Protein AF-A0AAD3S2P9-F1 (afdb_monomer)

Sequence (115 aa):
MLPHPHQFTKHPAAMAISHRSLMASILLSLLLLQLVGADETASGYGTRTATGEKIDCGAACIARCRLASRQNMCLRACGTCCARCNCVPPGTSGNEDVCPCYNTMTTHGGRHKCP

Nearest PDB structures (foldseek):
  5e5y-assembly3_C  TM=1.004E+00  e=5.698E-06  Solanum tuberosum
  8x0r-assembly1_A  TM=8.278E-01  e=7.049E-05  Cryptomeria japonica
  8x67-assembly1_A  TM=7.874E-01  e=1.610E-03  Prunus persica
  5e5y-assembly4_D  TM=3.269E-01  e=2.808E-05  Solanum tuberosum

Solvent-accessible surface area (backbone atoms only — not comparable to full-atom values): 7328 Å² total; per-residue (Å²): 144,79,86,81,82,83,85,77,82,82,76,82,81,77,76,82,74,48,72,69,55,51,49,52,51,51,53,54,53,50,54,55,54,58,71,70,62,82,70,88,80,91,78,77,83,65,83,70,70,96,61,95,72,82,64,64,46,66,66,50,28,51,55,28,31,69,81,45,93,53,45,72,61,36,38,53,33,31,40,56,36,18,74,75,48,64,42,74,43,65,60,63,63,70,56,36,78,82,25,58,63,37,55,70,35,55,41,99,85,70,43,77,47,50,113

pLDDT: mean 80.42, std 20.38, range [41.59, 98.62]

Organism: Nepenthes gracilis (NCBI:txid150966)

Foldseek 3Di:
DDDDDDDDDDDPPPPPCDPVNVVVVVVVVVVVVVVVPPDDDDPCPPPDDDDPDADDLQVLQCQQCVPPPCSVQQSVLSSVQCVVQSDHAHHNDDRCV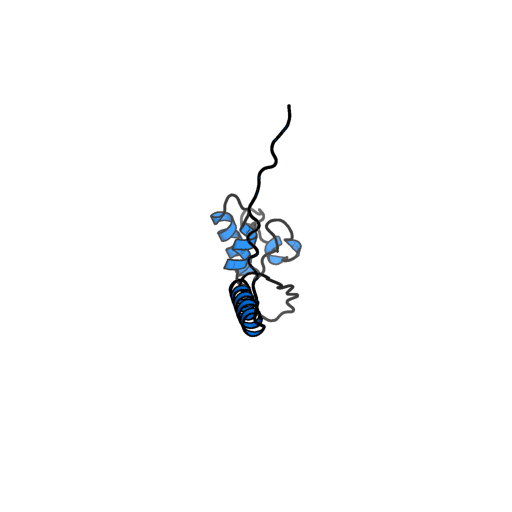VRVSQQCDDDPVRHRRHD

Secondary structure (DSSP, 8-state):
--PPPP------------HHHHHHHHHHHHHHHHHT--S----------S--PPP-HHHHHHHHTTT-TTHHHHHHHHHHHHHHHS---SSSS--GGGSHHHHH-B-TTSSB---

InterPro domains:
  IPR003854 Gibberellin regulated protein [PF02704] (56-115)

Structure (mmCIF, N/CA/C/O backbone):
data_AF-A0AAD3S2P9-F1
#
_entry.id   AF-A0AAD3S2P9-F1
#
loop_
_atom_site.group_PDB
_atom_site.id
_atom_site.type_symbol
_atom_site.label_atom_id
_atom_site.label_alt_id
_atom_site.label_comp_id
_atom_site.label_asym_id
_atom_site.label_entity_id
_atom_site.label_seq_id
_atom_site.pdbx_PDB_ins_code
_atom_site.Cartn_x
_atom_site.Cartn_y
_atom_site.Cartn_z
_atom_site.occupancy
_atom_site.B_iso_or_equiv
_atom_site.auth_seq_id
_atom_site.auth_comp_id
_atom_site.auth_asym_id
_atom_site.auth_atom_id
_atom_site.pdbx_PDB_model_num
ATOM 1 N N . MET A 1 1 ? 25.224 33.748 -58.291 1.00 44.84 1 MET A N 1
ATOM 2 C CA . MET A 1 1 ? 24.813 32.558 -57.519 1.00 44.84 1 MET A CA 1
ATOM 3 C C . MET A 1 1 ? 25.782 31.429 -57.832 1.00 44.84 1 MET A C 1
ATOM 5 O O . MET A 1 1 ? 25.582 30.717 -58.800 1.00 44.84 1 MET A O 1
ATOM 9 N N . LEU A 1 2 ? 26.857 31.322 -57.054 1.00 41.59 2 LEU A N 1
ATOM 10 C CA . LEU A 1 2 ? 27.739 30.156 -56.987 1.00 41.59 2 LEU A CA 1
ATOM 11 C C . LEU A 1 2 ? 28.027 29.976 -55.487 1.00 41.59 2 LEU A C 1
ATOM 13 O O . LEU A 1 2 ? 28.621 30.883 -54.902 1.00 41.59 2 LEU A O 1
ATOM 17 N N . PRO A 1 3 ? 27.552 28.914 -54.822 1.00 54.66 3 PRO A N 1
ATOM 18 C CA . PRO A 1 3 ? 27.907 28.681 -53.430 1.00 54.66 3 PRO A CA 1
ATOM 19 C C . PRO A 1 3 ? 29.271 27.981 -53.318 1.00 54.66 3 PRO A C 1
ATOM 21 O O . PRO A 1 3 ? 29.534 26.974 -53.972 1.00 54.66 3 PRO A O 1
ATOM 24 N N . HIS A 1 4 ? 30.127 28.544 -52.464 1.00 51.66 4 HIS A N 1
ATOM 25 C CA . HIS A 1 4 ? 31.379 27.973 -51.963 1.00 51.66 4 HIS A CA 1
ATOM 26 C C . HIS A 1 4 ? 31.138 26.644 -51.217 1.00 51.66 4 HIS A C 1
ATOM 28 O O . HIS A 1 4 ? 30.229 26.587 -50.386 1.00 51.66 4 HIS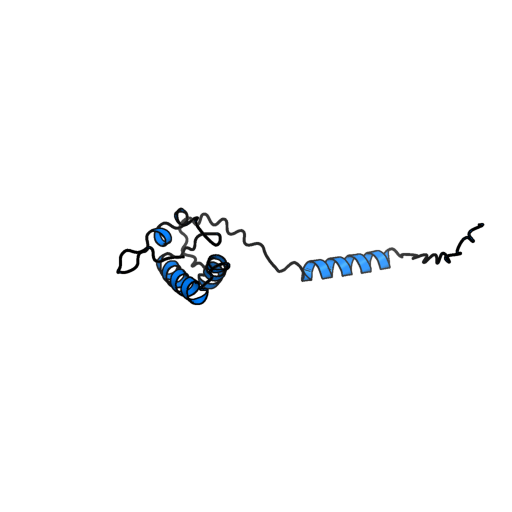 A O 1
ATOM 34 N N . PRO A 1 5 ? 31.982 25.610 -51.384 1.00 52.44 5 PRO A N 1
ATOM 35 C CA . PRO A 1 5 ? 32.018 24.491 -50.452 1.00 52.44 5 PRO A CA 1
ATOM 36 C C . PRO A 1 5 ? 32.850 24.853 -49.210 1.00 52.44 5 PRO A C 1
ATOM 38 O O . PRO A 1 5 ? 34.036 25.178 -49.295 1.00 52.44 5 PRO A O 1
ATOM 41 N N . HIS A 1 6 ? 32.210 24.781 -48.042 1.00 45.31 6 HIS A N 1
ATOM 42 C CA . HIS A 1 6 ? 32.862 24.782 -46.735 1.00 45.31 6 HIS A CA 1
ATOM 43 C C . HIS A 1 6 ? 33.779 23.558 -46.602 1.00 45.31 6 HIS A C 1
ATOM 45 O O . HIS A 1 6 ? 33.331 22.417 -46.702 1.00 45.31 6 HIS A O 1
ATOM 51 N N . GLN A 1 7 ? 35.058 23.800 -46.317 1.00 48.41 7 GLN A N 1
ATOM 52 C CA . GLN A 1 7 ? 35.983 22.777 -45.843 1.00 48.41 7 GLN A CA 1
ATOM 53 C C . GLN A 1 7 ? 35.746 22.535 -44.347 1.00 48.41 7 GLN A C 1
ATOM 55 O O . GLN A 1 7 ? 36.142 23.350 -43.518 1.00 48.41 7 GLN A O 1
ATOM 60 N N . PHE A 1 8 ? 35.115 21.412 -44.000 1.00 50.56 8 PHE A N 1
ATOM 61 C CA . PHE A 1 8 ? 35.195 20.849 -42.653 1.00 50.56 8 PHE A CA 1
ATOM 62 C C . PHE A 1 8 ? 36.377 19.883 -42.604 1.00 50.56 8 PHE A C 1
ATOM 64 O O . PHE A 1 8 ? 36.435 18.883 -43.321 1.00 50.56 8 PHE A O 1
ATOM 71 N N . THR A 1 9 ? 37.344 20.219 -41.761 1.00 49.97 9 THR A N 1
ATOM 72 C CA . THR A 1 9 ? 38.528 19.426 -41.461 1.00 49.97 9 THR A CA 1
ATOM 73 C C . THR A 1 9 ? 38.124 18.054 -40.911 1.00 49.97 9 THR A C 1
ATOM 75 O O . THR A 1 9 ? 37.595 17.922 -39.808 1.00 49.97 9 THR A O 1
ATOM 78 N N . LYS A 1 10 ? 38.399 16.999 -41.688 1.00 46.09 10 LYS A N 1
ATOM 79 C CA . LYS A 1 10 ? 38.480 15.623 -41.187 1.00 46.09 10 LYS A CA 1
ATOM 80 C C . LYS A 1 10 ? 39.608 15.564 -40.156 1.00 46.09 10 LYS A C 1
ATOM 82 O O . LYS A 1 10 ? 40.773 15.626 -40.531 1.00 46.09 10 LYS A O 1
ATOM 87 N N . HIS A 1 11 ? 39.268 15.402 -38.883 1.00 42.41 11 HIS A N 1
ATOM 88 C CA . HIS A 1 11 ? 40.191 14.832 -37.906 1.00 42.41 11 HIS A CA 1
ATOM 89 C C . HIS A 1 11 ? 40.002 13.311 -37.921 1.00 42.41 11 HIS A C 1
ATO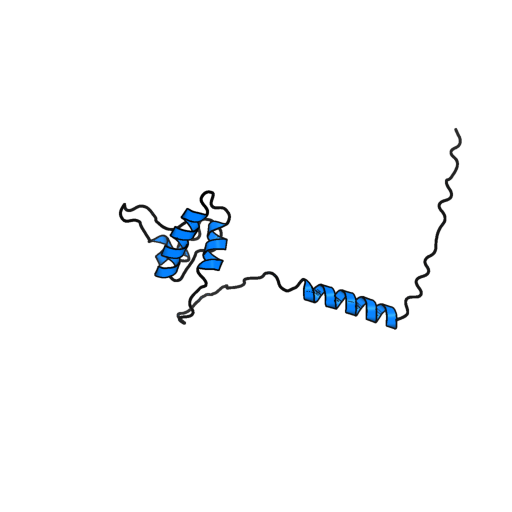M 91 O O . HIS A 1 11 ? 38.977 12.832 -37.433 1.00 42.41 11 HIS A O 1
ATOM 97 N N . PRO A 1 12 ? 40.938 12.516 -38.467 1.00 47.31 12 PRO A N 1
ATOM 98 C CA . PRO A 1 12 ? 40.965 11.098 -38.168 1.00 47.31 12 PRO A CA 1
ATOM 99 C C . PRO A 1 12 ? 41.532 10.939 -36.755 1.00 47.31 12 PRO A C 1
ATOM 101 O O . PRO A 1 12 ? 42.743 10.908 -36.554 1.00 47.31 12 PRO A O 1
ATOM 104 N N . ALA A 1 13 ? 40.658 10.829 -35.755 1.00 48.94 13 ALA A N 1
ATOM 105 C CA . ALA A 1 13 ? 41.032 10.176 -34.509 1.00 48.94 13 ALA A CA 1
ATOM 106 C C . ALA A 1 13 ? 41.181 8.679 -34.821 1.00 48.94 13 ALA A C 1
ATOM 108 O O . ALA A 1 13 ? 40.246 7.894 -34.679 1.00 48.94 13 ALA A O 1
ATOM 109 N N . ALA A 1 14 ? 42.346 8.292 -35.340 1.00 47.25 14 ALA A N 1
ATOM 110 C CA . ALA A 1 14 ? 42.731 6.897 -35.451 1.00 47.25 14 ALA A CA 1
ATOM 111 C C . ALA A 1 14 ? 42.944 6.368 -34.029 1.00 47.25 14 ALA A C 1
ATOM 113 O O . ALA A 1 14 ? 44.028 6.472 -33.458 1.00 47.25 14 ALA A O 1
ATOM 114 N N . MET A 1 15 ? 41.879 5.848 -33.423 1.00 53.59 15 MET A N 1
ATOM 115 C CA . MET A 1 15 ? 41.980 5.140 -32.161 1.00 53.59 15 MET A CA 1
ATOM 116 C C . MET A 1 15 ? 42.594 3.772 -32.465 1.00 53.59 15 MET A C 1
ATOM 118 O O . MET A 1 15 ? 41.911 2.844 -32.889 1.00 53.59 15 MET A O 1
ATOM 122 N N . ALA A 1 16 ? 43.913 3.655 -32.318 1.00 55.91 16 ALA A N 1
ATOM 123 C CA . ALA A 1 16 ? 44.584 2.363 -32.285 1.00 55.91 16 ALA A CA 1
ATOM 124 C C . ALA A 1 16 ? 44.208 1.689 -30.960 1.00 55.91 16 ALA A C 1
ATOM 126 O O . ALA A 1 16 ? 44.912 1.812 -29.956 1.00 55.91 16 ALA A O 1
ATOM 127 N N . ILE A 1 17 ? 43.033 1.056 -30.914 1.00 58.44 17 ILE A N 1
ATOM 128 C CA . ILE A 1 17 ? 42.548 0.443 -29.683 1.00 58.44 17 ILE A CA 1
ATOM 129 C C . ILE A 1 17 ? 43.304 -0.872 -29.489 1.00 58.44 17 ILE A C 1
ATOM 131 O O . ILE A 1 17 ? 43.006 -1.891 -30.108 1.00 58.44 17 ILE A O 1
ATOM 135 N N . SER A 1 18 ? 44.326 -0.843 -28.635 1.00 66.00 18 SER A N 1
ATOM 136 C CA . SER A 1 18 ? 44.986 -2.055 -28.158 1.00 66.00 18 SER A CA 1
ATOM 137 C C . SER A 1 18 ? 43.949 -2.955 -27.483 1.00 66.00 18 SER A C 1
ATOM 139 O O . SER A 1 18 ? 43.109 -2.478 -26.721 1.00 66.00 18 SER A O 1
ATOM 141 N N . HIS A 1 19 ? 44.013 -4.268 -27.713 1.00 66.12 19 HIS A N 1
ATOM 142 C CA . HIS A 1 19 ? 43.093 -5.245 -27.113 1.00 66.12 19 HIS A CA 1
ATOM 143 C C . HIS A 1 19 ? 43.056 -5.139 -25.577 1.00 66.12 19 HIS A C 1
ATOM 145 O O . HIS A 1 19 ? 42.032 -5.371 -24.946 1.00 66.12 19 HIS A O 1
ATOM 151 N N . ARG A 1 20 ? 44.164 -4.694 -24.969 1.00 69.69 20 ARG A N 1
ATOM 152 C CA . ARG A 1 20 ? 44.256 -4.407 -23.530 1.00 69.69 20 ARG A CA 1
ATOM 153 C C . ARG A 1 20 ? 43.392 -3.212 -23.113 1.00 69.69 20 ARG A C 1
ATOM 155 O O . ARG A 1 20 ? 42.772 -3.251 -22.056 1.00 69.69 20 ARG A O 1
ATOM 162 N N . SER A 1 21 ? 43.315 -2.187 -23.959 1.00 73.44 21 SER A N 1
ATOM 163 C CA . SER A 1 21 ? 42.463 -1.011 -23.764 1.00 73.44 21 SER A CA 1
ATOM 164 C C . SER A 1 21 ? 40.985 -1.343 -23.984 1.00 73.44 21 SER A C 1
ATOM 166 O O . SER A 1 21 ? 40.164 -0.889 -23.199 1.00 73.44 21 SER A O 1
ATOM 168 N N . LEU A 1 22 ? 40.647 -2.197 -24.963 1.00 78.12 22 LEU A N 1
ATOM 169 C CA . LEU A 1 22 ? 39.275 -2.705 -25.144 1.00 78.12 22 LEU A CA 1
ATOM 170 C C . LEU A 1 22 ? 38.798 -3.476 -23.914 1.00 78.12 22 LEU A C 1
ATOM 172 O O . LEU A 1 22 ? 37.705 -3.221 -23.419 1.00 78.12 22 LEU A O 1
ATOM 176 N N . MET A 1 23 ? 39.632 -4.378 -23.390 1.00 80.56 23 MET A N 1
ATOM 177 C CA . MET A 1 23 ? 39.285 -5.160 -22.202 1.00 80.56 23 MET A CA 1
ATOM 178 C C . MET A 1 23 ? 39.099 -4.270 -20.972 1.00 80.56 23 MET A C 1
ATOM 180 O O . MET A 1 23 ? 38.131 -4.446 -20.242 1.00 80.56 23 MET A O 1
ATOM 184 N N . ALA A 1 24 ? 39.961 -3.268 -20.774 1.00 84.00 24 ALA A N 1
ATOM 185 C CA . ALA A 1 24 ? 39.808 -2.308 -19.682 1.00 84.00 24 ALA A CA 1
ATOM 186 C C . ALA A 1 24 ? 38.515 -1.480 -19.808 1.00 84.00 24 ALA A C 1
ATOM 188 O O . ALA A 1 24 ? 37.802 -1.310 -18.821 1.00 84.00 24 ALA A O 1
ATOM 189 N N . SER A 1 25 ? 38.179 -1.013 -21.015 1.00 85.50 25 SER A N 1
ATOM 190 C CA . SER A 1 25 ? 36.935 -0.279 -21.271 1.00 85.50 25 SER A CA 1
ATOM 191 C C . SER A 1 25 ? 35.695 -1.147 -21.047 1.00 85.50 25 SER A C 1
ATOM 193 O O . SER A 1 25 ? 34.765 -0.702 -20.385 1.00 85.50 25 SER A O 1
ATOM 195 N N . ILE A 1 26 ? 35.695 -2.395 -21.529 1.00 85.69 26 ILE A N 1
ATOM 196 C CA . ILE A 1 26 ? 34.580 -3.340 -21.360 1.00 85.69 26 ILE A CA 1
ATOM 197 C C . ILE A 1 26 ? 34.377 -3.688 -19.880 1.00 85.69 26 ILE A C 1
ATOM 199 O O . ILE A 1 26 ? 33.245 -3.666 -19.404 1.00 85.69 26 ILE A O 1
ATOM 203 N N . LEU A 1 27 ? 35.454 -3.957 -19.134 1.00 86.75 27 LEU A N 1
ATOM 204 C CA . LEU A 1 27 ? 35.387 -4.231 -17.693 1.00 86.75 27 LEU A CA 1
ATOM 205 C C . LEU A 1 27 ? 34.850 -3.028 -16.910 1.00 86.75 27 LEU A C 1
ATOM 207 O O . LEU A 1 27 ? 34.024 -3.202 -16.017 1.00 86.75 27 LEU A O 1
ATOM 211 N N . LEU A 1 28 ? 35.271 -1.812 -17.269 1.00 86.75 28 LEU A N 1
ATOM 212 C CA . LEU A 1 28 ? 34.773 -0.585 -16.651 1.00 86.75 28 LEU A CA 1
ATOM 213 C C . LEU A 1 28 ? 33.283 -0.361 -16.957 1.00 86.75 28 LEU A C 1
ATOM 215 O O . LEU A 1 28 ? 32.517 -0.037 -16.054 1.00 86.75 28 LEU A O 1
ATOM 219 N N . SER A 1 29 ? 32.849 -0.591 -18.200 1.00 86.94 29 SER A N 1
ATOM 220 C CA . SER A 1 29 ? 31.433 -0.528 -18.584 1.00 86.94 29 SER A CA 1
ATOM 221 C C . SER A 1 29 ? 30.582 -1.582 -17.867 1.00 86.94 29 SER A C 1
ATOM 223 O O . SER A 1 29 ? 29.495 -1.259 -17.394 1.00 86.94 29 SER A O 1
ATOM 225 N N . LEU A 1 30 ? 31.074 -2.819 -17.740 1.00 83.88 30 LEU A N 1
ATOM 226 C CA . LEU A 1 30 ? 30.402 -3.896 -17.002 1.00 83.88 30 LEU A CA 1
ATOM 227 C C . LEU A 1 30 ? 30.274 -3.564 -15.511 1.00 83.88 30 LEU A C 1
ATOM 229 O O . LEU A 1 30 ? 29.207 -3.765 -14.939 1.00 83.88 30 LEU A O 1
ATOM 233 N N . LEU A 1 31 ? 31.323 -3.009 -14.895 1.00 83.19 31 LEU A N 1
ATOM 234 C CA . LEU A 1 31 ? 31.321 -2.606 -13.486 1.00 83.19 31 LEU A CA 1
ATOM 235 C C . LEU A 1 31 ? 30.273 -1.518 -13.198 1.00 83.19 31 LEU A C 1
ATOM 237 O O . LEU A 1 31 ? 29.558 -1.601 -12.201 1.00 83.19 31 LEU A O 1
ATOM 241 N N . LEU A 1 32 ? 30.132 -0.538 -14.096 1.00 82.88 32 LEU A N 1
ATOM 242 C CA . LEU A 1 32 ? 29.086 0.488 -14.006 1.00 82.88 32 LEU A CA 1
ATOM 243 C C . LEU A 1 32 ? 27.677 -0.108 -14.153 1.00 82.88 32 LEU A C 1
ATOM 245 O O . LEU A 1 32 ? 26.756 0.322 -13.461 1.00 82.88 32 LEU A O 1
ATOM 249 N N . LEU A 1 33 ? 27.516 -1.130 -15.002 1.00 76.50 33 LEU A N 1
ATOM 250 C CA . LEU A 1 33 ? 26.243 -1.828 -15.197 1.00 76.50 33 LEU A CA 1
ATOM 251 C C . LEU A 1 33 ? 25.797 -2.619 -13.953 1.00 76.50 33 LEU A C 1
ATOM 253 O O . LEU A 1 33 ? 24.603 -2.739 -13.701 1.00 76.50 33 LEU A O 1
ATOM 257 N N . GLN A 1 34 ? 26.740 -3.142 -13.160 1.00 70.81 34 GLN A N 1
ATOM 258 C CA . GLN A 1 34 ? 26.425 -3.819 -11.894 1.00 70.81 34 GLN A CA 1
ATOM 259 C C . GLN A 1 34 ? 26.035 -2.831 -10.780 1.00 70.81 34 GLN A C 1
ATOM 261 O O . GLN A 1 34 ? 25.216 -3.174 -9.933 1.00 70.81 34 GLN A O 1
ATOM 266 N N . LEU A 1 35 ? 26.570 -1.600 -10.785 1.00 64.19 35 LEU A N 1
ATOM 267 C CA . LEU A 1 35 ? 26.199 -0.567 -9.803 1.00 64.19 35 LEU A CA 1
ATOM 268 C C . LEU A 1 35 ? 24.776 -0.025 -10.005 1.00 64.19 35 LEU A C 1
ATOM 270 O O . LEU A 1 35 ? 24.143 0.388 -9.039 1.00 64.19 35 LEU A O 1
ATOM 274 N N . VAL A 1 36 ? 24.275 -0.023 -11.244 1.00 66.50 36 VAL A N 1
ATOM 275 C CA . VAL A 1 36 ? 22.906 0.415 -11.579 1.00 66.50 36 VAL A CA 1
ATOM 276 C C . VAL A 1 36 ? 21.874 -0.723 -11.476 1.00 66.50 36 VAL A C 1
ATOM 278 O O . VAL A 1 36 ? 20.682 -0.486 -11.622 1.00 66.50 36 VAL A O 1
ATOM 281 N N .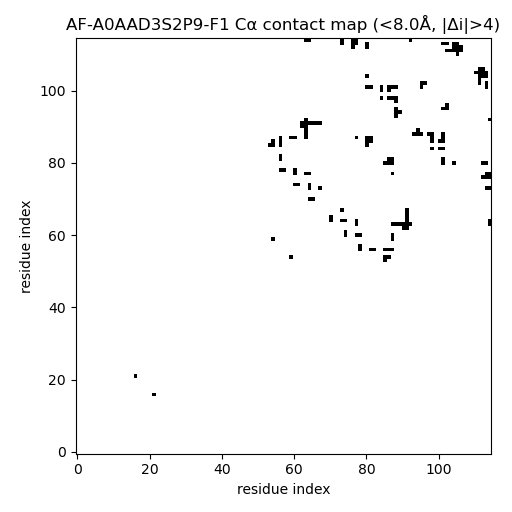 GLY A 1 37 ? 22.314 -1.959 -11.211 1.00 59.41 37 GLY A N 1
ATOM 282 C CA . GLY A 1 37 ? 21.474 -3.165 -11.206 1.00 59.41 37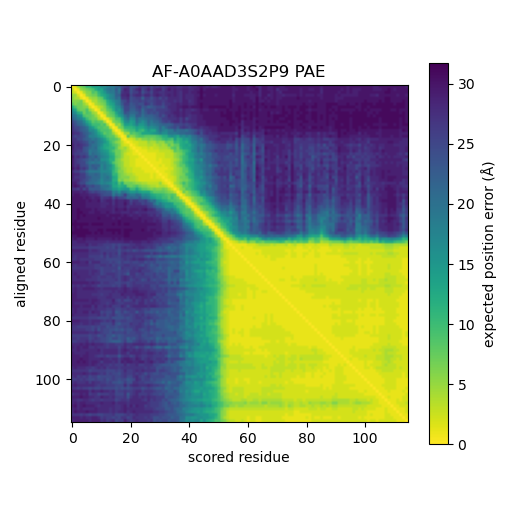 GLY A CA 1
ATOM 283 C C . GLY A 1 37 ? 20.824 -3.530 -9.867 1.00 59.41 37 GLY A C 1
ATOM 284 O O . GLY A 1 37 ? 20.254 -4.612 -9.759 1.00 59.41 37 GLY A O 1
ATOM 285 N N . ALA A 1 38 ? 20.910 -2.675 -8.848 1.00 56.53 38 ALA A N 1
ATOM 286 C CA . ALA A 1 38 ? 20.254 -2.890 -7.560 1.00 56.53 38 ALA A CA 1
ATOM 287 C C . ALA A 1 38 ? 19.042 -1.961 -7.393 1.00 56.53 38 ALA A C 1
ATOM 2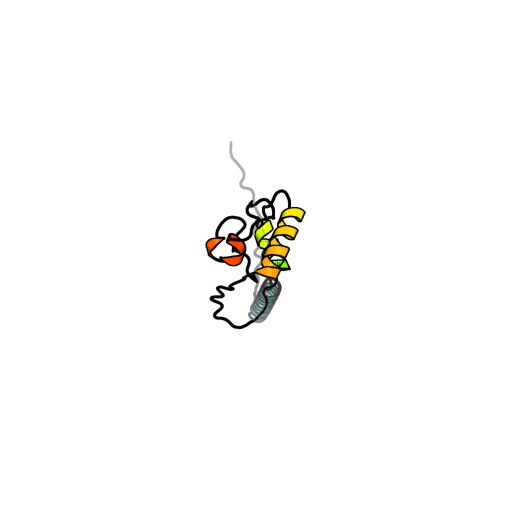89 O O . ALA A 1 38 ? 18.995 -1.190 -6.443 1.00 56.53 38 ALA A O 1
ATOM 290 N N . ASP A 1 39 ? 18.087 -2.014 -8.324 1.00 64.25 39 ASP A N 1
ATOM 291 C CA . ASP A 1 39 ? 16.735 -1.503 -8.082 1.00 64.25 39 ASP A CA 1
ATOM 292 C C . ASP A 1 39 ? 15.722 -2.230 -8.988 1.00 64.25 39 ASP A C 1
ATOM 294 O O . ASP A 1 39 ? 15.870 -2.275 -10.209 1.00 64.25 39 ASP A O 1
ATOM 298 N N . GLU A 1 40 ? 14.708 -2.809 -8.342 1.00 61.62 40 GLU A N 1
ATOM 299 C CA . GLU A 1 40 ? 13.456 -3.350 -8.880 1.00 61.62 40 GLU A CA 1
ATOM 300 C C . GLU A 1 40 ? 13.487 -4.621 -9.758 1.00 61.62 40 GLU A C 1
ATOM 302 O O . GLU A 1 40 ? 13.612 -4.594 -10.977 1.00 61.62 40 GLU A O 1
ATOM 307 N N . THR A 1 41 ? 13.130 -5.758 -9.154 1.00 44.66 41 THR A N 1
ATOM 308 C CA . THR A 1 41 ? 11.835 -6.387 -9.482 1.00 44.66 41 THR A CA 1
ATOM 309 C C . THR A 1 41 ? 11.367 -7.276 -8.336 1.00 44.66 41 THR A C 1
ATOM 311 O O . THR A 1 41 ? 11.823 -8.398 -8.119 1.00 44.66 41 THR A O 1
ATOM 314 N N . ALA A 1 42 ? 10.365 -6.762 -7.630 1.00 54.28 42 ALA A N 1
ATOM 315 C CA . ALA A 1 42 ? 9.380 -7.575 -6.953 1.00 54.28 42 ALA A CA 1
ATOM 316 C C . ALA A 1 42 ? 8.788 -8.592 -7.947 1.00 54.28 42 ALA A C 1
ATOM 318 O O . ALA A 1 42 ? 7.989 -8.244 -8.812 1.00 54.28 42 ALA A O 1
ATOM 319 N N . SER A 1 43 ? 9.156 -9.861 -7.799 1.00 48.53 43 SER A N 1
ATOM 320 C CA . SER A 1 43 ? 8.359 -10.988 -8.285 1.00 48.53 43 SER A CA 1
ATOM 321 C C . SER A 1 43 ? 8.017 -11.871 -7.097 1.00 48.53 43 SER A C 1
ATOM 323 O O . SER A 1 43 ? 8.490 -12.990 -6.930 1.00 48.53 43 SER A O 1
ATOM 325 N N . GLY A 1 44 ? 7.193 -11.312 -6.216 1.00 49.19 44 GLY A N 1
ATOM 326 C CA . GLY A 1 44 ? 6.418 -12.090 -5.270 1.00 49.19 44 GLY A CA 1
ATOM 327 C C . GLY A 1 44 ? 5.126 -12.542 -5.938 1.00 49.19 44 GLY A C 1
ATOM 328 O O . GLY A 1 44 ? 4.056 -12.112 -5.519 1.00 49.19 44 GLY A O 1
ATOM 329 N N . TYR A 1 45 ? 5.195 -13.419 -6.948 1.00 51.44 45 TYR A N 1
ATOM 330 C CA . TYR A 1 45 ? 4.067 -14.312 -7.245 1.00 51.44 45 TYR A CA 1
ATOM 331 C C . TYR A 1 45 ? 3.994 -15.332 -6.102 1.00 51.44 45 TYR A C 1
ATOM 333 O O . TYR A 1 45 ? 4.347 -16.501 -6.222 1.00 51.44 45 TYR A O 1
ATOM 341 N N . GLY A 1 46 ? 3.656 -14.829 -4.919 1.00 49.28 46 GLY A N 1
ATOM 342 C CA . GLY A 1 46 ? 3.502 -15.603 -3.712 1.00 49.28 46 GLY A CA 1
ATOM 343 C C . GLY A 1 46 ? 2.118 -16.210 -3.719 1.00 49.28 46 GLY A C 1
ATOM 344 O O . GLY A 1 46 ? 1.229 -15.723 -3.026 1.00 49.28 46 GLY A O 1
ATOM 345 N N . THR A 1 47 ? 1.953 -17.315 -4.441 1.00 52.28 47 THR A N 1
ATOM 346 C CA . THR A 1 47 ? 1.044 -18.370 -3.998 1.00 52.28 47 THR A CA 1
ATOM 347 C C . THR A 1 47 ? 1.558 -18.832 -2.636 1.00 52.28 47 THR A C 1
ATOM 349 O O . THR A 1 47 ? 2.299 -19.803 -2.527 1.00 52.28 47 THR A O 1
ATOM 352 N N . ARG A 1 48 ? 1.253 -18.086 -1.573 1.00 52.44 48 ARG A N 1
ATOM 353 C CA . ARG A 1 48 ? 1.587 -18.484 -0.211 1.00 52.44 48 ARG A CA 1
ATOM 354 C C . ARG A 1 48 ? 0.544 -19.478 0.253 1.00 52.44 48 ARG A C 1
ATOM 356 O O . ARG A 1 48 ? -0.402 -19.166 0.969 1.00 52.44 48 ARG A O 1
ATOM 363 N N . THR A 1 49 ? 0.780 -20.719 -0.155 1.00 46.50 49 THR A N 1
ATOM 364 C CA . THR A 1 49 ? 0.581 -21.860 0.730 1.00 46.50 49 THR A CA 1
ATOM 365 C C . THR A 1 49 ? 1.096 -21.497 2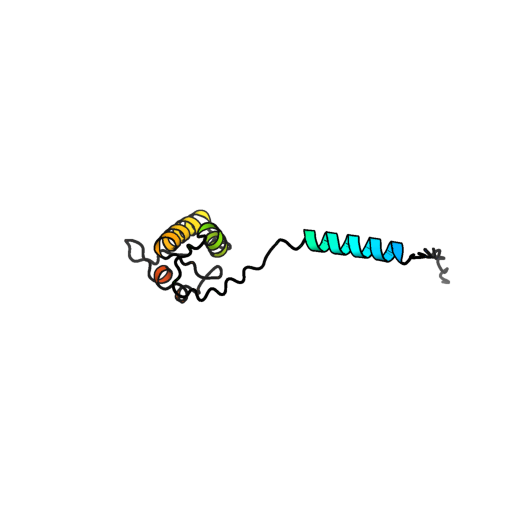.118 1.00 46.50 49 THR A C 1
ATOM 367 O O . THR A 1 49 ? 2.229 -21.045 2.261 1.00 46.50 49 THR A O 1
ATOM 370 N N . ALA A 1 50 ? 0.220 -21.656 3.102 1.00 52.84 50 ALA A N 1
ATOM 371 C CA . ALA A 1 50 ? 0.410 -21.458 4.529 1.00 52.84 50 ALA A CA 1
ATOM 372 C C . ALA A 1 50 ? 1.813 -21.835 5.058 1.00 52.84 50 ALA A C 1
ATOM 374 O O . ALA A 1 50 ? 2.030 -22.921 5.584 1.00 52.84 50 ALA A O 1
ATOM 375 N N . THR A 1 51 ? 2.750 -20.895 4.994 1.00 48.56 51 THR A N 1
ATOM 376 C CA . THR A 1 51 ? 3.918 -20.818 5.870 1.00 48.56 51 THR A CA 1
ATOM 377 C C . THR A 1 51 ? 3.970 -19.382 6.385 1.00 48.56 51 THR A C 1
ATOM 379 O O . THR A 1 51 ? 3.883 -18.417 5.622 1.00 48.56 5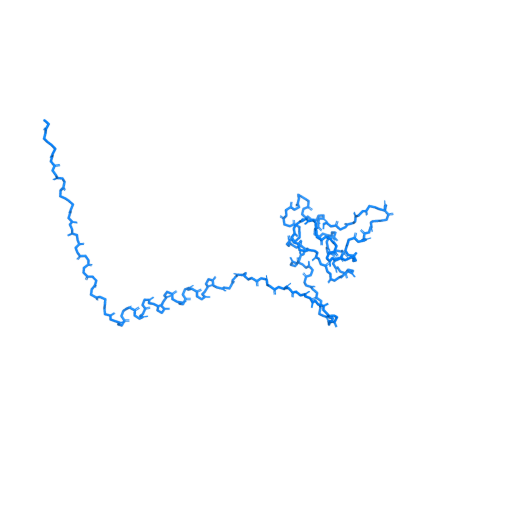1 THR A O 1
ATOM 382 N N . GLY A 1 52 ? 3.965 -19.240 7.710 1.00 59.59 52 GLY A N 1
ATOM 383 C CA . GLY A 1 52 ? 3.674 -18.006 8.447 1.00 59.59 52 GLY A CA 1
ATOM 384 C C . GLY A 1 52 ? 4.738 -16.909 8.370 1.00 59.59 52 GLY A C 1
ATOM 385 O O . GLY A 1 52 ? 5.091 -16.332 9.393 1.00 59.59 52 GLY A O 1
ATOM 386 N N . GLU A 1 53 ? 5.264 -16.601 7.190 1.00 69.56 53 GLU A N 1
ATOM 387 C CA . GLU A 1 53 ? 6.112 -15.427 7.000 1.00 69.56 53 GLU A CA 1
ATOM 388 C C . GLU A 1 53 ? 5.215 -14.168 6.938 1.00 69.56 53 GLU A C 1
ATOM 390 O O . GLU A 1 53 ? 4.179 -14.125 6.267 1.00 69.56 53 GLU A O 1
ATOM 395 N N . LYS A 1 54 ? 5.548 -13.137 7.709 1.00 82.88 54 LYS A N 1
ATOM 396 C CA . LYS A 1 54 ? 4.754 -11.901 7.766 1.00 82.88 54 LYS A CA 1
ATOM 397 C C . LYS A 1 54 ? 5.087 -11.033 6.556 1.00 82.88 54 LYS A C 1
ATOM 399 O O . LYS A 1 54 ? 6.250 -10.974 6.171 1.00 82.88 54 LYS A O 1
ATOM 404 N N . ILE A 1 55 ? 4.089 -10.396 5.948 1.00 94.00 55 ILE A N 1
ATOM 405 C CA . ILE A 1 55 ? 4.350 -9.455 4.850 1.00 94.00 55 ILE A CA 1
ATOM 406 C C . ILE A 1 55 ? 4.857 -8.124 5.409 1.00 94.00 55 ILE A C 1
ATOM 408 O O . ILE A 1 55 ? 4.497 -7.737 6.523 1.00 94.00 55 ILE A O 1
ATOM 412 N N . ASP A 1 56 ? 5.645 -7.392 4.625 1.00 96.31 56 ASP A N 1
ATOM 413 C CA . ASP A 1 56 ? 5.958 -6.003 4.949 1.00 96.31 56 ASP A CA 1
ATOM 414 C C . ASP A 1 56 ? 4.765 -5.105 4.589 1.00 96.31 56 ASP A C 1
ATOM 416 O O . ASP A 1 56 ? 4.591 -4.662 3.450 1.00 96.31 56 ASP A O 1
ATOM 420 N N . CYS A 1 57 ? 3.924 -4.837 5.589 1.00 97.50 57 CYS A N 1
ATOM 421 C CA . CYS A 1 57 ? 2.787 -3.934 5.446 1.00 97.50 57 CYS A CA 1
ATOM 422 C C . CYS A 1 57 ? 3.199 -2.510 5.049 1.00 97.50 57 CYS A C 1
ATOM 424 O O . CYS A 1 57 ? 2.415 -1.830 4.392 1.00 97.50 57 CYS A O 1
ATOM 426 N N . GLY A 1 58 ? 4.385 -2.040 5.446 1.00 96.75 58 GLY A N 1
ATOM 427 C CA . GLY A 1 58 ? 4.851 -0.692 5.138 1.00 96.75 58 GLY A CA 1
ATOM 428 C C . GLY A 1 58 ? 5.056 -0.524 3.640 1.00 96.75 58 GLY A C 1
ATOM 429 O O . GLY A 1 58 ? 4.380 0.292 3.009 1.00 96.75 58 GLY A O 1
ATOM 430 N N . ALA A 1 59 ? 5.921 -1.359 3.063 1.00 97.56 59 ALA A N 1
ATOM 431 C CA . ALA A 1 59 ? 6.201 -1.351 1.630 1.00 97.56 59 ALA A CA 1
ATOM 432 C C . ALA A 1 59 ? 4.934 -1.612 0.795 1.00 97.56 59 ALA A C 1
ATOM 434 O O . ALA A 1 59 ? 4.629 -0.864 -0.139 1.00 97.56 59 ALA A O 1
ATOM 435 N N . ALA A 1 60 ? 4.136 -2.616 1.174 1.00 98.00 60 ALA A N 1
ATOM 436 C CA . ALA A 1 60 ? 2.919 -2.960 0.446 1.00 98.00 60 ALA A CA 1
ATOM 437 C C . ALA A 1 60 ? 1.876 -1.827 0.470 1.00 98.00 60 ALA A C 1
ATOM 439 O O . ALA A 1 60 ? 1.274 -1.507 -0.558 1.00 98.00 60 ALA A O 1
ATOM 440 N N . CYS A 1 61 ? 1.686 -1.164 1.615 1.00 98.50 61 CYS A N 1
ATOM 441 C CA . CYS A 1 61 ? 0.758 -0.040 1.710 1.00 98.50 61 CYS A CA 1
ATOM 442 C C . CYS A 1 61 ? 1.259 1.215 0.990 1.00 98.50 61 CYS A C 1
ATOM 444 O O . CYS A 1 61 ? 0.435 1.956 0.454 1.00 98.50 61 CYS A O 1
ATOM 446 N N . ILE A 1 62 ? 2.574 1.450 0.920 1.00 98.44 62 ILE A N 1
ATOM 447 C CA . ILE A 1 62 ? 3.143 2.524 0.090 1.00 98.44 62 ILE A CA 1
ATOM 448 C C . ILE A 1 62 ? 2.779 2.299 -1.380 1.00 98.44 62 ILE A C 1
ATOM 450 O O . ILE A 1 62 ? 2.279 3.219 -2.030 1.00 98.44 62 ILE A O 1
ATOM 454 N N . ALA A 1 63 ? 2.952 1.072 -1.881 1.00 98.19 63 ALA A N 1
ATOM 455 C CA . ALA A 1 63 ? 2.583 0.721 -3.248 1.00 98.19 63 ALA A CA 1
ATOM 456 C C . ALA A 1 63 ? 1.074 0.884 -3.492 1.00 98.19 63 ALA A C 1
ATOM 458 O O . ALA A 1 63 ? 0.677 1.545 -4.454 1.00 98.19 63 ALA A O 1
ATOM 459 N N . ARG A 1 64 ? 0.235 0.356 -2.591 1.00 98.31 64 ARG A N 1
ATOM 460 C CA . ARG A 1 64 ? -1.231 0.434 -2.690 1.00 98.31 64 ARG A CA 1
ATOM 461 C C . ARG A 1 64 ? -1.737 1.874 -2.704 1.00 98.31 64 ARG A C 1
ATOM 463 O O . ARG A 1 64 ? -2.568 2.242 -3.525 1.00 98.31 64 ARG A O 1
ATOM 470 N N . CYS A 1 65 ? -1.191 2.713 -1.832 1.00 98.56 65 CYS A N 1
ATOM 471 C CA . CYS A 1 65 ? -1.626 4.095 -1.675 1.00 98.56 65 CYS A CA 1
ATOM 472 C C . CYS A 1 65 ? -0.960 5.072 -2.646 1.00 98.56 65 CYS A C 1
ATOM 474 O O . CYS A 1 65 ? -1.218 6.266 -2.546 1.00 98.56 65 CYS A O 1
ATOM 476 N N . ARG A 1 66 ? -0.110 4.625 -3.579 1.00 98.38 66 ARG A N 1
ATOM 477 C CA . ARG A 1 66 ? 0.735 5.508 -4.405 1.00 98.38 66 ARG A CA 1
ATOM 478 C C . ARG A 1 66 ? -0.024 6.615 -5.151 1.00 98.38 66 ARG A C 1
ATOM 480 O O . ARG A 1 66 ? 0.530 7.688 -5.349 1.00 98.38 66 ARG A O 1
ATOM 487 N N . LEU A 1 67 ? -1.268 6.363 -5.564 1.00 98.06 67 LEU A N 1
ATOM 488 C CA . LEU A 1 67 ? -2.114 7.335 -6.277 1.00 98.06 67 LEU A CA 1
ATOM 489 C C . LEU A 1 67 ? -3.246 7.912 -5.408 1.00 98.06 67 LEU A C 1
ATOM 491 O O . LEU A 1 67 ? -4.137 8.596 -5.911 1.00 98.06 67 LEU A O 1
ATOM 495 N N . ALA A 1 68 ? -3.242 7.638 -4.103 1.00 97.44 68 ALA A N 1
ATOM 496 C CA . ALA A 1 68 ? -4.288 8.100 -3.208 1.00 97.44 68 ALA A CA 1
ATOM 497 C C . ALA A 1 68 ? -4.148 9.605 -2.940 1.00 97.44 68 ALA A C 1
ATOM 499 O O . ALA A 1 68 ? -3.195 10.057 -2.318 1.00 97.44 68 ALA A O 1
ATOM 500 N N . SER A 1 69 ? -5.168 10.391 -3.295 1.00 97.44 69 SER A N 1
ATOM 501 C CA . SER A 1 69 ? -5.196 11.835 -2.998 1.00 97.44 69 SER A CA 1
ATOM 502 C C . SER A 1 69 ? -5.023 12.145 -1.499 1.00 97.44 69 SER A C 1
ATOM 504 O O . SER A 1 69 ? -4.434 13.158 -1.127 1.00 97.44 69 SER A O 1
ATOM 506 N N . ARG A 1 70 ? -5.506 11.258 -0.617 1.00 97.69 70 ARG A N 1
ATOM 507 C CA . ARG A 1 70 ? -5.379 11.373 0.845 1.00 97.69 70 ARG A CA 1
ATOM 508 C C . ARG A 1 70 ? -4.371 10.360 1.390 1.00 97.69 70 ARG A C 1
ATOM 510 O O . ARG A 1 70 ? -4.755 9.427 2.097 1.00 97.69 70 ARG A O 1
ATOM 517 N N . GLN A 1 71 ? -3.090 10.564 1.087 1.00 98.06 71 GLN A N 1
ATOM 518 C CA . GLN A 1 71 ? -1.996 9.628 1.388 1.00 98.06 71 GLN A CA 1
ATOM 519 C C . GLN A 1 71 ? -2.011 9.096 2.834 1.00 98.06 71 GLN A C 1
ATOM 521 O O . GLN A 1 71 ? -2.071 7.889 3.058 1.00 98.06 71 GLN A O 1
ATOM 526 N N . ASN A 1 72 ? -2.050 9.990 3.828 1.00 98.31 72 ASN A N 1
ATOM 527 C CA . ASN A 1 72 ? -2.009 9.616 5.249 1.00 98.31 72 ASN A CA 1
ATOM 528 C C . ASN A 1 72 ? -3.227 8.793 5.692 1.00 98.31 72 ASN A C 1
ATOM 530 O O . ASN A 1 72 ? -3.111 7.896 6.527 1.00 98.31 72 ASN A O 1
ATOM 534 N N . MET A 1 73 ? -4.404 9.096 5.136 1.00 98.12 73 MET A N 1
ATOM 535 C CA . MET A 1 73 ? -5.629 8.353 5.433 1.00 98.12 73 MET A CA 1
ATOM 536 C C . MET A 1 73 ? -5.567 6.952 4.821 1.00 98.12 73 MET A C 1
ATOM 538 O O . MET A 1 73 ? -5.872 5.981 5.513 1.00 98.12 73 MET A O 1
ATOM 542 N N . CYS A 1 74 ? -5.118 6.852 3.566 1.00 98.56 74 CYS A N 1
ATOM 543 C CA . CYS 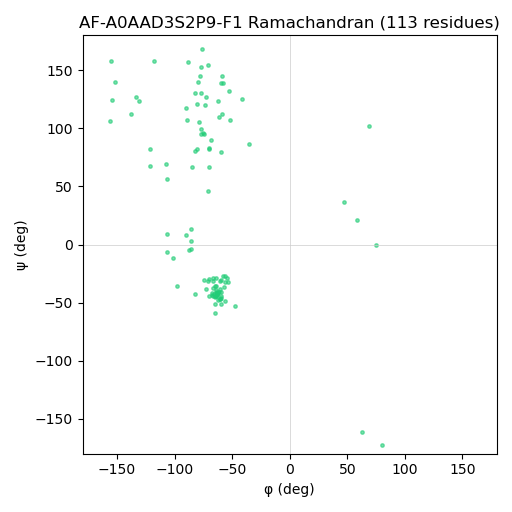A 1 74 ? -4.940 5.578 2.878 1.00 98.56 74 CYS A CA 1
ATOM 544 C C . CYS A 1 74 ? -3.939 4.681 3.616 1.00 98.56 74 CYS A C 1
ATOM 546 O O . CYS A 1 74 ? -4.278 3.556 3.972 1.00 98.56 74 CYS A O 1
ATOM 548 N N . LEU A 1 75 ? -2.746 5.196 3.939 1.00 98.62 75 LEU A N 1
ATOM 549 C CA . LEU A 1 75 ? -1.701 4.429 4.626 1.00 98.62 75 LEU A CA 1
ATOM 550 C C . LEU A 1 75 ? -2.170 3.914 5.993 1.00 98.62 75 LEU A C 1
ATOM 552 O O . LEU A 1 75 ? -1.933 2.756 6.331 1.00 98.62 75 LEU A O 1
ATOM 556 N N . ARG A 1 76 ? -2.902 4.733 6.762 1.00 98.44 76 ARG A N 1
ATOM 557 C CA . ARG A 1 76 ? -3.464 4.322 8.060 1.00 98.44 76 ARG A CA 1
ATOM 558 C C . ARG A 1 76 ? -4.506 3.210 7.912 1.00 98.44 76 ARG A C 1
ATOM 560 O O . ARG A 1 76 ? -4.491 2.244 8.681 1.00 98.44 76 ARG A O 1
ATOM 567 N N . ALA A 1 77 ? -5.418 3.350 6.949 1.00 98.25 77 ALA A N 1
ATOM 568 C CA . ALA A 1 77 ? -6.447 2.350 6.682 1.00 98.25 77 ALA A CA 1
ATOM 569 C C . ALA A 1 77 ? -5.817 1.036 6.200 1.00 98.25 77 ALA A C 1
ATOM 571 O O . ALA A 1 77 ? -6.045 -0.006 6.818 1.00 98.25 77 ALA A O 1
ATOM 572 N N . CYS A 1 78 ? -4.947 1.109 5.187 1.00 98.56 78 CYS A N 1
ATOM 573 C CA . CYS A 1 78 ? -4.211 -0.030 4.652 1.00 98.56 78 CYS A CA 1
ATOM 574 C C . CYS A 1 78 ? -3.408 -0.744 5.740 1.00 98.56 78 CYS A C 1
ATOM 576 O O . CYS A 1 78 ? -3.547 -1.952 5.884 1.00 98.56 78 CYS A O 1
ATOM 578 N N . GLY A 1 79 ? -2.643 -0.018 6.564 1.00 98.12 79 GLY A N 1
ATOM 579 C CA . GLY A 1 79 ? -1.849 -0.617 7.638 1.00 98.12 79 GLY A CA 1
ATOM 580 C C . GLY A 1 79 ? -2.706 -1.366 8.660 1.00 98.12 79 GLY A C 1
ATOM 581 O O . GLY A 1 79 ? -2.347 -2.460 9.086 1.00 98.12 79 GLY A O 1
ATOM 582 N N . THR A 1 80 ? -3.889 -0.839 8.991 1.00 98.19 80 THR A N 1
ATOM 583 C CA . THR A 1 80 ? -4.832 -1.524 9.891 1.00 98.19 80 THR A CA 1
ATOM 584 C C . THR A 1 80 ? -5.395 -2.801 9.264 1.00 98.19 80 THR A C 1
ATOM 586 O O . THR A 1 80 ? -5.531 -3.816 9.946 1.00 98.19 80 THR A O 1
ATOM 589 N N . CYS A 1 81 ? -5.743 -2.756 7.976 1.00 98.38 81 CYS A N 1
ATOM 590 C CA . CYS A 1 81 ? -6.235 -3.923 7.247 1.00 98.38 81 CYS A CA 1
ATOM 591 C C . CYS A 1 81 ? -5.136 -4.979 7.081 1.00 98.38 81 CYS A C 1
ATOM 593 O O . CYS A 1 81 ? -5.356 -6.152 7.364 1.00 98.38 81 CYS A O 1
ATOM 595 N N . CYS A 1 82 ? -3.924 -4.554 6.731 1.00 98.25 82 CYS A N 1
ATOM 596 C CA . CYS A 1 82 ? -2.759 -5.410 6.575 1.00 98.25 82 CYS A CA 1
ATOM 597 C C . CYS A 1 82 ? -2.352 -6.081 7.889 1.00 98.25 82 CYS A C 1
ATOM 599 O O . CYS A 1 82 ? -2.147 -7.286 7.913 1.00 98.25 82 CYS A O 1
ATOM 601 N N . ALA A 1 83 ? -2.320 -5.353 9.008 1.00 97.06 83 ALA A N 1
ATOM 602 C CA . ALA A 1 83 ? -1.990 -5.936 10.308 1.00 97.06 83 ALA A CA 1
ATOM 603 C C . ALA A 1 83 ? -2.973 -7.044 10.731 1.00 97.06 83 ALA A C 1
ATOM 605 O O . ALA A 1 83 ? -2.582 -7.993 11.407 1.00 97.06 83 ALA A O 1
ATOM 606 N N . ARG A 1 84 ? -4.246 -6.937 10.324 1.00 96.38 84 ARG A N 1
ATOM 607 C CA . ARG A 1 84 ? -5.270 -7.950 10.605 1.00 96.38 84 ARG A CA 1
ATOM 608 C C . ARG A 1 84 ? -5.228 -9.119 9.623 1.00 96.38 84 ARG A C 1
ATOM 610 O O . ARG A 1 84 ? -5.413 -10.259 10.032 1.00 96.38 84 ARG A O 1
ATOM 617 N N . CYS A 1 85 ? -5.046 -8.824 8.343 1.00 96.25 85 CYS A N 1
ATOM 618 C CA . CYS A 1 85 ? -5.232 -9.785 7.261 1.00 96.25 85 CYS A CA 1
ATOM 619 C C . CYS A 1 85 ? -3.924 -10.364 6.710 1.00 96.25 85 CYS A C 1
ATOM 621 O O . CYS A 1 85 ? -3.975 -11.311 5.933 1.00 96.25 85 CYS A O 1
ATOM 623 N N . ASN A 1 86 ? -2.773 -9.791 7.076 1.00 96.69 86 ASN A N 1
ATOM 624 C CA . ASN A 1 86 ? -1.437 -10.118 6.571 1.00 96.69 86 ASN A CA 1
ATOM 625 C C . ASN A 1 86 ? -1.389 -10.221 5.029 1.00 96.69 86 ASN A C 1
ATOM 627 O O . ASN A 1 86 ? -0.711 -11.080 4.473 1.00 96.69 86 ASN A O 1
ATOM 631 N N . CYS A 1 87 ? -2.161 -9.364 4.350 1.00 97.31 87 CYS A N 1
ATOM 632 C CA . CYS A 1 87 ? -2.351 -9.330 2.899 1.00 97.31 87 CYS A CA 1
ATOM 633 C C . CYS A 1 87 ? -2.686 -7.894 2.469 1.00 97.31 87 CYS A C 1
ATOM 635 O O . CYS A 1 87 ? -3.449 -7.213 3.162 1.00 97.31 87 CYS A O 1
ATOM 637 N N . VAL A 1 88 ? -2.139 -7.443 1.337 1.00 98.19 88 VAL A N 1
ATOM 638 C CA . VAL A 1 88 ? -2.495 -6.181 0.666 1.00 98.19 88 VAL A CA 1
ATOM 639 C C . VAL A 1 88 ? -2.668 -6.478 -0.829 1.00 98.19 88 VAL A C 1
ATOM 641 O O . VAL A 1 88 ? -1.754 -7.058 -1.418 1.00 98.19 88 VAL A O 1
ATOM 644 N N . PRO A 1 89 ? -3.803 -6.107 -1.449 1.00 97.88 89 PRO A N 1
ATOM 645 C CA . PRO A 1 89 ? -4.031 -6.309 -2.877 1.00 97.88 89 PRO A CA 1
ATOM 646 C C . PRO A 1 89 ? -2.983 -5.623 -3.766 1.00 97.88 89 PRO A C 1
ATOM 648 O O . PRO A 1 89 ? -2.546 -4.513 -3.446 1.00 97.88 89 PRO A O 1
ATOM 651 N N . PRO A 1 90 ? -2.610 -6.221 -4.911 1.00 96.50 90 PRO A N 1
ATOM 652 C CA . PRO A 1 90 ? -1.697 -5.592 -5.856 1.00 96.50 90 PRO A CA 1
ATOM 653 C C . PRO A 1 90 ? -2.347 -4.404 -6.581 1.00 96.50 90 PRO A C 1
ATOM 655 O O . PRO A 1 90 ? -3.563 -4.341 -6.787 1.00 96.50 90 PRO A O 1
ATOM 658 N N . GLY A 1 91 ? -1.508 -3.475 -7.038 1.00 96.38 91 GLY A N 1
ATOM 659 C CA . GLY A 1 91 ? -1.947 -2.262 -7.727 1.00 96.38 91 GLY A CA 1
ATOM 660 C C . GLY A 1 91 ? -2.436 -1.175 -6.769 1.00 96.38 91 GLY A C 1
ATOM 661 O O . GLY A 1 91 ? -2.304 -1.291 -5.556 1.00 96.38 91 GLY A O 1
ATOM 662 N N . THR A 1 92 ? -2.989 -0.097 -7.323 1.00 97.12 92 THR A N 1
ATOM 663 C CA . THR A 1 92 ? -3.413 1.097 -6.556 1.00 97.12 92 THR A CA 1
ATOM 664 C C . THR A 1 92 ? -4.930 1.233 -6.407 1.00 97.12 92 THR A C 1
ATOM 666 O O . THR A 1 92 ? -5.402 2.113 -5.695 1.00 97.12 92 THR A O 1
ATOM 669 N N . SER A 1 93 ? -5.690 0.365 -7.074 1.00 93.94 93 SER A N 1
ATOM 670 C CA . SER A 1 93 ? -7.145 0.236 -6.982 1.00 93.94 93 SER A CA 1
ATOM 671 C C . SER A 1 93 ? -7.566 -1.188 -7.376 1.00 93.94 93 SER A C 1
ATOM 673 O O . SER A 1 93 ? -6.799 -1.898 -8.032 1.00 93.94 93 SER A O 1
ATOM 675 N N . GLY A 1 94 ? -8.753 -1.633 -6.944 1.00 95.06 94 GLY A N 1
ATOM 676 C CA . GLY A 1 94 ? -9.289 -2.966 -7.266 1.00 95.06 94 GLY A CA 1
ATOM 677 C C . GLY A 1 94 ? -8.456 -4.138 -6.722 1.00 95.06 94 GLY A C 1
ATOM 678 O O . GLY A 1 94 ? -7.648 -3.946 -5.808 1.00 95.06 94 GLY A O 1
ATOM 679 N N . ASN A 1 95 ? -8.668 -5.333 -7.295 1.00 96.75 95 ASN A N 1
ATOM 680 C CA . ASN A 1 95 ? -8.035 -6.621 -6.938 1.00 96.75 95 ASN A CA 1
ATOM 681 C C . ASN A 1 95 ? -8.254 -7.068 -5.485 1.00 96.75 95 ASN A C 1
ATOM 683 O O . ASN A 1 95 ? -7.474 -7.842 -4.930 1.00 96.75 95 ASN A O 1
ATOM 687 N N . GLU A 1 96 ? -9.290 -6.548 -4.833 1.00 94.38 96 GLU A N 1
ATOM 688 C CA . GLU A 1 96 ? -9.548 -6.806 -3.417 1.00 94.38 96 GLU A CA 1
ATOM 689 C C . GLU A 1 96 ? -9.903 -8.278 -3.170 1.00 94.38 96 GLU A C 1
ATOM 691 O O . GLU A 1 96 ? -9.582 -8.824 -2.117 1.00 94.38 96 GLU A O 1
ATOM 696 N N . ASP A 1 97 ? -10.490 -8.952 -4.161 1.00 95.12 97 ASP A N 1
ATOM 697 C CA . ASP A 1 97 ? -10.807 -10.382 -4.164 1.00 95.12 97 ASP A CA 1
ATOM 698 C C . ASP A 1 97 ? -9.580 -11.285 -3.954 1.00 95.12 97 ASP A C 1
ATOM 700 O O . ASP A 1 97 ? -9.711 -12.352 -3.354 1.00 95.12 97 ASP A O 1
ATOM 704 N N . VAL A 1 98 ? -8.380 -10.819 -4.326 1.00 96.44 98 VAL A N 1
ATOM 705 C CA . VAL A 1 98 ? -7.108 -11.516 -4.062 1.00 96.44 98 VAL A CA 1
ATOM 706 C C . VAL A 1 98 ? -6.821 -11.624 -2.558 1.00 96.44 98 VAL A C 1
ATOM 708 O O . VAL A 1 98 ? -6.195 -12.585 -2.111 1.00 96.44 98 VAL A O 1
ATOM 711 N N . CYS A 1 99 ? -7.311 -10.675 -1.753 1.00 96.81 99 CYS A N 1
ATOM 712 C CA . CYS A 1 99 ? -7.199 -10.678 -0.294 1.00 96.81 99 CYS A CA 1
ATOM 713 C C . CYS A 1 99 ? -8.603 -10.652 0.359 1.00 96.81 99 CYS A C 1
ATOM 715 O O . CYS A 1 99 ? -9.039 -9.596 0.826 1.00 96.81 99 CYS A O 1
ATOM 717 N N . PRO A 1 100 ? -9.307 -11.795 0.505 1.00 96.69 100 PRO A N 1
ATOM 718 C CA . PRO A 1 100 ? -10.695 -11.822 0.992 1.00 96.69 100 PRO A CA 1
ATOM 719 C C . PRO A 1 100 ? -10.916 -11.174 2.369 1.00 96.69 100 PRO A C 1
ATOM 721 O O . PRO A 1 100 ? -11.923 -10.500 2.592 1.00 96.69 100 PRO A O 1
ATOM 724 N N . CYS A 1 101 ? -9.962 -11.319 3.298 1.00 97.81 101 CYS A N 1
ATOM 725 C CA . CYS A 1 101 ? -10.016 -10.635 4.596 1.00 97.81 101 CYS A CA 1
ATOM 726 C C . CYS A 1 101 ? -9.948 -9.107 4.436 1.00 97.81 101 CYS A C 1
ATOM 728 O O . CYS A 1 101 ? -10.684 -8.390 5.104 1.00 97.81 101 CYS A O 1
ATOM 730 N N . TYR A 1 102 ? -9.102 -8.608 3.530 1.00 97.50 102 TYR A N 1
ATOM 731 C CA . TYR A 1 102 ? -8.952 -7.177 3.259 1.00 97.50 102 TYR A CA 1
ATOM 732 C C . TYR A 1 102 ? -10.234 -6.608 2.632 1.00 97.50 102 TYR A C 1
ATOM 734 O O . TYR A 1 102 ? -10.736 -5.580 3.075 1.00 97.50 102 TYR A O 1
ATOM 742 N N . ASN A 1 103 ? -10.813 -7.331 1.670 1.00 97.69 103 ASN A N 1
ATOM 743 C CA . ASN A 1 103 ? -12.034 -6.943 0.959 1.00 97.69 103 ASN A CA 1
ATOM 744 C C . ASN A 1 103 ? -13.272 -6.857 1.873 1.00 97.69 103 ASN A C 1
ATOM 746 O O . ASN A 1 103 ? -14.104 -5.958 1.770 1.00 97.69 103 ASN A O 1
ATOM 750 N N . THR A 1 104 ? -13.397 -7.786 2.820 1.00 97.38 104 THR A N 1
ATOM 751 C CA . THR A 1 104 ? -14.601 -7.894 3.665 1.00 97.38 104 THR A CA 1
ATOM 752 C C . THR A 1 104 ? -14.575 -6.981 4.892 1.00 97.38 104 THR A C 1
ATOM 754 O O . THR A 1 104 ? -15.554 -6.904 5.637 1.00 97.38 104 THR A O 1
ATOM 757 N N . MET A 1 105 ? -13.478 -6.259 5.127 1.00 96.62 105 MET A N 1
ATOM 758 C CA . MET A 1 105 ? -13.355 -5.386 6.285 1.00 96.62 105 MET A CA 1
ATOM 759 C C . MET A 1 105 ? -14.212 -4.125 6.169 1.00 96.62 105 MET A C 1
ATOM 761 O O . MET A 1 105 ? -14.076 -3.310 5.256 1.00 96.62 105 MET A O 1
ATOM 765 N N . THR A 1 106 ? -15.028 -3.901 7.195 1.00 97.44 106 THR A N 1
ATOM 766 C CA . THR A 1 106 ? -15.895 -2.731 7.317 1.00 97.44 106 THR A CA 1
ATOM 767 C C . THR A 1 106 ? -15.553 -1.886 8.544 1.00 97.44 106 THR A C 1
ATOM 769 O O . THR A 1 106 ? -14.891 -2.311 9.497 1.00 97.44 106 THR A O 1
ATOM 772 N N . THR A 1 107 ? -15.954 -0.621 8.491 1.00 96.12 107 THR A N 1
ATOM 773 C CA . THR A 1 107 ? -15.982 0.286 9.643 1.00 96.12 107 THR A CA 1
ATOM 774 C C . THR A 1 107 ? -17.177 -0.045 10.539 1.00 96.12 107 THR A C 1
ATOM 776 O O . THR A 1 107 ? -18.097 -0.742 10.120 1.00 96.12 107 THR A O 1
ATOM 779 N N . HIS A 1 108 ? -17.227 0.520 11.748 1.00 95.19 108 HIS A N 1
ATOM 780 C CA . HIS A 1 108 ? -18.397 0.376 12.626 1.00 95.19 108 HIS A CA 1
ATOM 781 C C . HIS A 1 108 ? -19.707 0.858 11.962 1.00 95.19 108 HIS A C 1
ATOM 783 O O . HIS A 1 108 ? -20.783 0.370 12.281 1.00 95.19 108 HIS A O 1
ATOM 789 N N . GLY A 1 109 ? -19.631 1.795 11.009 1.00 96.38 109 GLY A N 1
ATOM 790 C CA . GLY A 1 109 ? -20.782 2.279 10.239 1.00 96.38 109 GLY A CA 1
ATOM 791 C C . GLY A 1 109 ? -21.133 1.438 9.006 1.00 96.38 109 GLY A C 1
ATOM 792 O O . GLY A 1 109 ? -21.835 1.935 8.132 1.00 96.38 109 GLY A O 1
ATOM 793 N N . GLY A 1 110 ? -20.585 0.226 8.865 1.00 95.75 110 GLY A N 1
ATOM 794 C CA . GLY A 1 110 ? -20.896 -0.698 7.766 1.00 95.75 110 GLY A CA 1
ATOM 795 C C . GLY A 1 110 ? -20.274 -0.347 6.409 1.00 95.75 110 GLY A C 1
ATOM 796 O O . GLY A 1 110 ? -20.447 -1.085 5.447 1.00 95.75 110 GLY A O 1
ATOM 797 N N . ARG A 1 111 ? -19.519 0.753 6.309 1.00 96.38 111 ARG A N 1
ATOM 798 C CA . ARG A 1 111 ? -18.804 1.124 5.076 1.00 96.38 111 ARG A CA 1
ATOM 799 C C . ARG A 1 111 ? -17.534 0.301 4.914 1.00 96.38 111 ARG A C 1
ATOM 801 O O . ARG A 1 111 ? -16.863 0.055 5.921 1.00 96.38 111 ARG A O 1
ATOM 808 N N . HIS A 1 112 ? -17.184 -0.040 3.673 1.00 96.44 112 HIS A N 1
ATOM 809 C CA . HIS A 1 112 ? -15.897 -0.654 3.344 1.00 96.44 112 HIS A CA 1
ATOM 810 C C . HIS A 1 112 ? -14.746 0.192 3.914 1.00 96.44 112 HIS A C 1
ATOM 812 O O . HIS A 1 112 ? -14.771 1.424 3.841 1.00 96.44 112 HIS A O 1
ATOM 818 N N . LYS A 1 113 ? -13.799 -0.467 4.589 1.00 96.94 113 LYS A N 1
ATOM 819 C CA . LYS A 1 113 ? -12.774 0.197 5.406 1.00 96.94 113 LYS A CA 1
ATOM 820 C C . LYS A 1 113 ? -11.441 0.363 4.687 1.00 96.94 113 LYS A C 1
ATOM 822 O O . LYS A 1 113 ? -10.736 1.330 4.981 1.00 96.94 113 LYS A O 1
ATOM 827 N N . CYS A 1 114 ? -11.056 -0.604 3.867 1.00 97.88 114 CYS A N 1
ATOM 828 C CA . CYS A 1 114 ? -9.719 -0.666 3.298 1.00 97.88 114 CYS A CA 1
ATOM 829 C C . CYS A 1 114 ? -9.645 0.127 1.974 1.00 97.88 114 CYS A C 1
ATOM 831 O O . CYS A 1 114 ? -10.686 0.457 1.412 1.00 97.88 114 CYS A O 1
ATOM 833 N N . PRO A 1 115 ? -8.452 0.575 1.550 1.00 95.88 115 PRO A N 1
ATOM 834 C CA . PRO A 1 115 ? -8.278 1.325 0.302 1.00 95.88 115 PRO A CA 1
ATOM 835 C C . PRO A 1 115 ? -8.069 0.477 -0.965 1.00 95.88 115 PRO A C 1
ATOM 837 O O . PRO A 1 115 ? -7.453 -0.613 -0.909 1.00 95.88 115 PRO A O 1
#

Mean predicted aligned error: 16.68 Å

Radius of gyration: 28.01 Å; Cα contacts (8 Å, |Δi|>4): 89; chains: 1; bounding box: 66×54×70 Å